Protein AF-Q5F5I7-F1 (afdb_monomer)

Foldseek 3Di:
DVVCVVPPLVVVVVVVVVPPDDPQDDVDPDGCNDPVVVVCVVVVVVVVVVVVVVVVVVVVVVVVVVD

Structure (mmCIF, N/CA/C/O backbone):
data_AF-Q5F5I7-F1
#
_entry.id   AF-Q5F5I7-F1
#
loop_
_atom_site.group_PDB
_atom_site.id
_atom_site.type_symbol
_atom_site.label_atom_id
_atom_site.label_alt_id
_atom_site.la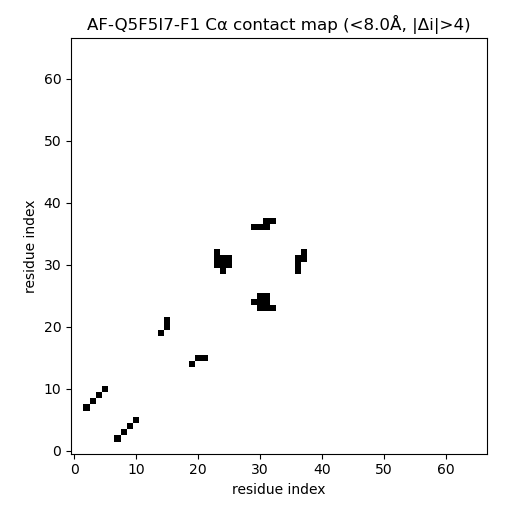bel_comp_id
_atom_site.label_asym_id
_atom_site.label_entity_id
_atom_site.label_seq_id
_atom_site.pdbx_PDB_ins_code
_atom_site.Cartn_x
_atom_site.Cartn_y
_atom_site.Cartn_z
_atom_site.occupancy
_atom_site.B_iso_or_equiv
_atom_site.auth_seq_id
_atom_site.auth_comp_id
_atom_site.auth_asym_id
_atom_site.auth_atom_id
_atom_site.pdbx_PDB_model_num
ATOM 1 N N . MET A 1 1 ? 3.522 -11.029 -3.052 1.00 69.12 1 MET A N 1
ATOM 2 C CA . MET A 1 1 ? 4.363 -9.874 -3.416 1.00 69.12 1 MET A CA 1
ATOM 3 C C . MET A 1 1 ? 5.183 -10.155 -4.664 1.00 69.12 1 MET A C 1
ATOM 5 O O . MET A 1 1 ? 5.172 -9.314 -5.546 1.00 69.12 1 MET A O 1
ATOM 9 N N . ASP A 1 2 ? 5.794 -11.333 -4.804 1.00 74.12 2 ASP A N 1
ATOM 10 C CA . ASP A 1 2 ? 6.673 -11.674 -5.941 1.00 74.12 2 ASP A CA 1
ATOM 11 C C . ASP A 1 2 ? 6.076 -11.358 -7.315 1.00 74.12 2 ASP A C 1
ATOM 13 O O . ASP A 1 2 ? 6.712 -10.688 -8.115 1.00 74.12 2 ASP A O 1
ATOM 17 N N . ASN A 1 3 ? 4.819 -11.741 -7.565 1.00 78.50 3 ASN A N 1
ATOM 18 C CA . ASN A 1 3 ? 4.158 -11.438 -8.838 1.00 78.50 3 ASN A CA 1
ATOM 19 C C . ASN A 1 3 ? 4.109 -9.923 -9.132 1.00 78.50 3 ASN A C 1
ATOM 21 O O . ASN A 1 3 ? 4.424 -9.504 -10.244 1.00 78.50 3 ASN A O 1
ATOM 25 N N . PHE A 1 4 ? 3.777 -9.108 -8.124 1.00 75.00 4 PHE A N 1
ATOM 26 C CA . PHE A 1 4 ? 3.758 -7.649 -8.245 1.00 75.00 4 PHE A CA 1
ATOM 27 C C . PHE A 1 4 ? 5.163 -7.102 -8.524 1.00 75.00 4 PHE A C 1
ATOM 29 O O . PHE A 1 4 ? 5.342 -6.325 -9.459 1.00 75.00 4 PHE A O 1
ATOM 36 N N . TYR A 1 5 ? 6.176 -7.552 -7.779 1.00 74.31 5 TYR A N 1
ATOM 37 C CA . TYR A 1 5 ? 7.548 -7.103 -8.014 1.00 74.31 5 TYR A CA 1
ATOM 38 C C . TYR A 1 5 ? 8.049 -7.480 -9.415 1.00 74.31 5 TYR A C 1
ATOM 40 O O . TYR A 1 5 ? 8.606 -6.638 -10.115 1.00 74.31 5 TYR A O 1
ATOM 48 N N . THR A 1 6 ? 7.807 -8.716 -9.855 1.00 76.88 6 THR A N 1
ATOM 49 C CA . THR A 1 6 ? 8.302 -9.232 -11.137 1.00 76.88 6 THR A CA 1
ATOM 50 C C . THR A 1 6 ? 7.580 -8.647 -12.348 1.00 76.88 6 THR A C 1
ATOM 52 O O . THR A 1 6 ? 8.231 -8.336 -13.337 1.00 76.88 6 THR A O 1
ATOM 55 N N . HIS A 1 7 ? 6.255 -8.494 -12.311 1.00 77.62 7 HIS A N 1
ATOM 56 C CA . HIS A 1 7 ? 5.499 -8.119 -13.515 1.00 77.62 7 HIS A CA 1
ATOM 57 C C . HIS A 1 7 ? 5.079 -6.655 -13.539 1.00 77.62 7 HIS A C 1
ATOM 59 O O . HIS A 1 7 ? 4.949 -6.072 -14.610 1.00 77.62 7 HIS A O 1
ATOM 65 N N . GLU A 1 8 ? 4.852 -6.049 -12.378 1.00 77.38 8 GLU A N 1
ATOM 66 C CA . GLU A 1 8 ? 4.293 -4.705 -12.292 1.00 77.38 8 GLU A CA 1
ATOM 67 C C . GLU A 1 8 ? 5.334 -3.659 -11.904 1.00 77.38 8 GLU A C 1
ATOM 69 O O . GLU A 1 8 ? 5.397 -2.596 -12.524 1.00 77.38 8 GLU A O 1
ATOM 74 N N . TYR A 1 9 ? 6.154 -3.943 -10.892 1.00 76.31 9 TYR A N 1
ATOM 75 C CA . TYR A 1 9 ? 7.208 -3.029 -10.464 1.00 76.31 9 TYR A CA 1
ATOM 76 C C . TYR A 1 9 ? 8.360 -2.997 -11.468 1.00 76.31 9 TYR A C 1
ATOM 78 O O . TYR A 1 9 ? 8.730 -1.912 -11.908 1.00 76.31 9 TYR A O 1
ATOM 86 N N . GLN A 1 10 ? 8.885 -4.155 -11.896 1.00 77.88 10 GLN A N 1
ATOM 87 C CA . GLN A 1 10 ? 10.000 -4.183 -12.852 1.00 77.88 10 GLN A CA 1
ATOM 88 C C . GLN A 1 10 ? 9.670 -3.500 -14.181 1.00 77.88 10 GLN A C 1
ATOM 90 O O . GLN A 1 10 ? 10.511 -2.782 -14.709 1.00 77.88 10 GLN A O 1
ATOM 95 N N . VAL A 1 11 ? 8.450 -3.654 -14.704 1.00 78.81 11 VAL A N 1
ATOM 96 C CA . VAL A 1 11 ? 8.043 -2.980 -15.948 1.00 78.81 11 VAL A CA 1
ATOM 97 C C . VAL A 1 11 ? 8.055 -1.459 -15.777 1.00 78.81 11 VAL A C 1
ATOM 99 O O . VAL A 1 11 ? 8.556 -0.745 -16.645 1.00 78.81 11 VAL A O 1
ATOM 102 N N . ARG A 1 12 ? 7.553 -0.949 -14.645 1.00 77.50 12 ARG A N 1
ATOM 103 C CA . ARG A 1 12 ? 7.583 0.490 -14.337 1.00 77.50 12 ARG A CA 1
ATOM 104 C C . ARG A 1 12 ? 9.010 0.988 -14.115 1.00 77.50 12 ARG A C 1
ATOM 106 O O . ARG A 1 12 ? 9.351 2.050 -14.622 1.00 77.50 12 ARG A O 1
ATOM 113 N N . HIS A 1 13 ? 9.846 0.205 -13.433 1.00 78.44 13 HIS A N 1
ATOM 114 C CA . HIS A 1 13 ? 11.260 0.516 -13.233 1.00 78.44 13 HIS A CA 1
ATOM 115 C C . HIS A 1 13 ? 12.009 0.607 -14.567 1.00 78.44 13 HIS A C 1
ATOM 117 O O . HIS A 1 13 ? 12.672 1.606 -14.819 1.00 78.44 13 HIS A O 1
ATOM 123 N N . GLN A 1 14 ? 11.820 -0.368 -15.462 1.00 80.56 14 GLN A N 1
ATOM 124 C CA . GLN A 1 14 ? 12.421 -0.346 -16.796 1.00 80.56 14 GLN A CA 1
ATOM 125 C C . GLN A 1 14 ? 11.936 0.855 -17.611 1.00 80.56 14 GLN A C 1
ATOM 127 O O . GLN A 1 14 ? 12.731 1.532 -18.241 1.00 80.56 14 GLN A O 1
ATOM 132 N N . THR A 1 15 ? 10.644 1.183 -17.536 1.00 80.50 15 THR A N 1
ATOM 133 C CA . THR A 1 15 ? 10.077 2.347 -18.239 1.00 80.50 15 THR A CA 1
ATOM 134 C C . THR A 1 15 ? 10.707 3.668 -17.769 1.00 80.50 15 THR A C 1
ATOM 136 O O . THR A 1 15 ? 10.879 4.595 -18.558 1.00 80.50 15 THR A O 1
ATOM 139 N N . ILE A 1 16 ? 11.068 3.765 -16.487 1.00 80.69 16 ILE A N 1
ATOM 140 C CA . ILE A 1 16 ? 11.762 4.935 -15.931 1.00 80.69 16 ILE A CA 1
ATOM 141 C C . ILE A 1 16 ? 13.227 4.953 -16.360 1.00 80.69 16 ILE A C 1
ATOM 143 O O . ILE A 1 16 ? 13.731 6.010 -16.733 1.00 80.69 16 ILE A O 1
ATOM 147 N N . GLU A 1 17 ? 13.898 3.799 -16.357 1.00 77.88 17 GLU A N 1
ATOM 148 C CA . GLU A 1 17 ? 15.258 3.666 -16.894 1.00 77.88 17 GLU A CA 1
ATOM 149 C C . GLU A 1 17 ? 15.331 4.023 -18.384 1.00 77.88 17 GLU A C 1
ATOM 151 O O . GLU A 1 17 ? 16.298 4.648 -18.818 1.00 77.88 17 GLU A O 1
ATOM 156 N N . ASP A 1 18 ? 14.281 3.712 -19.148 1.00 83.44 18 ASP A N 1
ATOM 157 C CA . ASP A 1 18 ? 14.142 4.052 -20.568 1.00 83.44 18 ASP A CA 1
ATOM 158 C C . ASP A 1 18 ? 13.919 5.563 -20.802 1.00 83.44 18 ASP A C 1
ATOM 160 O O . ASP A 1 18 ? 13.859 6.023 -21.945 1.00 83.44 18 ASP A O 1
ATOM 164 N N . GLY A 1 19 ? 13.833 6.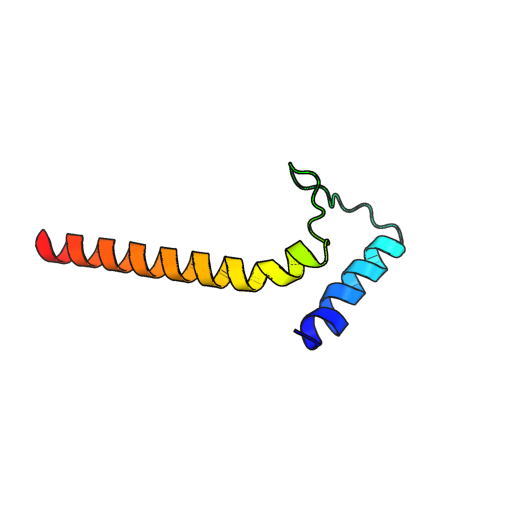358 -19.728 1.00 77.56 19 GLY A N 1
ATOM 165 C CA . GLY A 1 19 ? 13.822 7.818 -19.774 1.00 77.56 19 GLY A CA 1
ATOM 166 C C . GLY A 1 19 ? 12.432 8.446 -19.793 1.00 77.56 19 GLY A C 1
ATOM 167 O O . GLY A 1 19 ? 12.306 9.617 -20.154 1.00 77.56 19 GLY A O 1
ATOM 168 N N 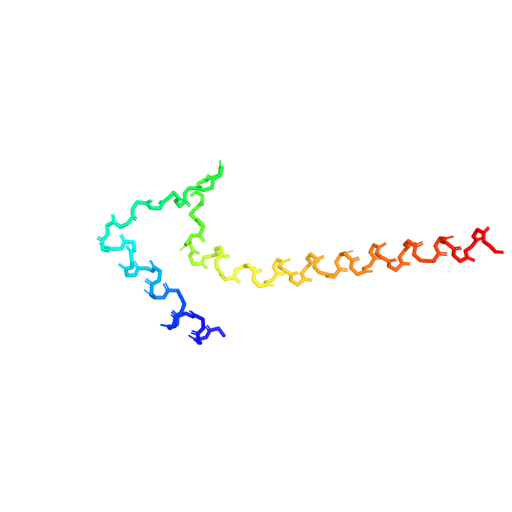. VAL A 1 20 ? 11.380 7.710 -19.414 1.00 76.94 20 VAL A N 1
ATOM 169 C CA . VAL A 1 20 ? 10.065 8.328 -19.214 1.00 76.94 20 VAL A CA 1
ATOM 170 C C . VAL A 1 20 ? 10.131 9.254 -18.003 1.00 76.94 20 VAL A C 1
ATOM 172 O O . VAL A 1 20 ? 10.382 8.826 -16.877 1.00 76.94 20 VAL A O 1
ATOM 175 N N . GLU A 1 21 ? 9.878 10.538 -18.241 1.00 71.25 21 GLU A N 1
ATOM 176 C CA . GLU A 1 21 ? 9.843 11.562 -17.203 1.00 71.25 21 GLU A CA 1
ATOM 177 C C . GLU A 1 21 ? 8.581 11.386 -16.346 1.00 71.25 21 GLU A C 1
ATOM 179 O O . GLU A 1 21 ? 7.509 11.920 -16.633 1.00 71.25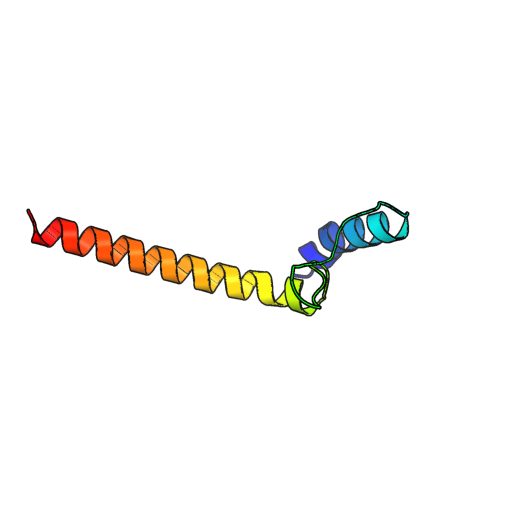 21 GLU A O 1
ATOM 184 N N . LEU A 1 22 ? 8.695 10.572 -15.297 1.00 70.75 22 LEU A N 1
ATOM 185 C CA . LEU A 1 22 ? 7.687 10.458 -14.252 1.00 70.75 22 LEU A CA 1
ATOM 186 C C . LEU A 1 22 ? 8.092 11.336 -13.073 1.00 70.75 22 LEU A C 1
ATOM 188 O O . LEU A 1 22 ? 9.214 11.253 -12.573 1.00 70.75 22 LEU A O 1
ATOM 192 N N . ASN A 1 23 ? 7.157 12.152 -12.587 1.00 73.56 23 ASN A N 1
ATOM 193 C CA . ASN A 1 23 ? 7.345 12.817 -11.308 1.00 73.56 23 ASN A CA 1
ATOM 194 C C . ASN A 1 23 ? 7.187 11.782 -10.187 1.00 73.56 23 ASN A C 1
ATOM 196 O O . ASN A 1 23 ? 6.071 11.417 -9.821 1.00 73.56 23 ASN A O 1
ATOM 200 N N . LEU A 1 24 ? 8.316 11.290 -9.679 1.00 73.88 24 LEU A N 1
ATOM 201 C CA . LEU A 1 24 ? 8.345 10.338 -8.571 1.00 73.88 24 LEU A CA 1
ATOM 202 C C . LEU A 1 24 ? 8.334 11.019 -7.200 1.00 73.88 24 LEU A C 1
ATOM 204 O O . LEU A 1 24 ? 8.215 10.330 -6.186 1.00 73.88 24 LEU A O 1
ATOM 208 N N . GLN A 1 25 ? 8.498 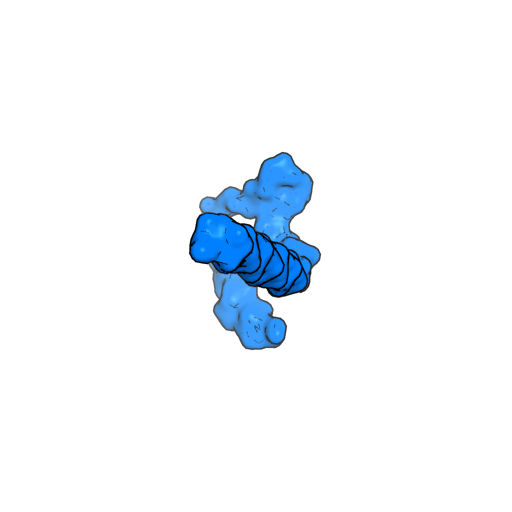12.342 -7.155 1.00 72.62 25 GLN A N 1
ATOM 209 C CA . GLN A 1 25 ? 8.572 13.075 -5.902 1.00 72.62 25 GLN A CA 1
ATOM 210 C C . GLN A 1 25 ? 7.186 13.150 -5.271 1.00 72.62 25 GLN A C 1
ATOM 212 O O . GLN A 1 25 ? 6.214 13.585 -5.891 1.00 72.62 25 GLN A O 1
ATOM 217 N N . THR A 1 26 ? 7.110 12.723 -4.015 1.00 66.81 26 THR A N 1
ATOM 218 C CA . THR A 1 26 ? 6.007 13.109 -3.136 1.00 66.81 26 THR A CA 1
ATOM 219 C C . THR A 1 26 ? 6.309 14.481 -2.528 1.00 66.81 26 THR A C 1
ATOM 221 O O . THR A 1 26 ? 7.403 15.011 -2.701 1.00 66.81 26 THR A O 1
ATOM 224 N N . GLU A 1 27 ? 5.364 15.083 -1.803 1.00 70.62 27 GLU A N 1
ATOM 225 C CA . GLU A 1 27 ? 5.630 16.333 -1.067 1.00 70.62 27 GLU A CA 1
ATOM 226 C C . GLU A 1 27 ? 6.750 16.188 -0.008 1.00 70.62 27 GLU A C 1
ATOM 228 O O . GLU A 1 27 ? 7.246 17.191 0.500 1.00 70.62 27 GLU A O 1
ATOM 233 N N . GLY A 1 28 ? 7.159 14.956 0.327 1.00 66.88 28 GLY A N 1
ATOM 234 C CA . GLY A 1 28 ? 8.304 14.666 1.192 1.00 66.88 28 GLY A CA 1
ATOM 235 C C . GLY A 1 28 ? 9.565 14.242 0.430 1.00 66.88 28 GLY A C 1
ATOM 236 O O . GLY A 1 28 ? 9.608 14.198 -0.793 1.00 66.88 28 GLY A O 1
ATOM 237 N N . GLU A 1 29 ? 10.601 13.839 1.169 1.00 66.44 29 GLU A N 1
ATOM 238 C CA . GLU A 1 29 ? 11.852 13.309 0.590 1.00 66.44 29 GLU A CA 1
ATOM 239 C C . GLU A 1 29 ? 11.702 11.902 -0.026 1.00 66.44 29 GLU A C 1
ATOM 241 O O . GLU A 1 29 ? 12.674 11.300 -0.482 1.00 66.44 29 GLU A O 1
ATOM 246 N N . TYR A 1 30 ? 10.485 11.354 -0.042 1.00 64.25 30 TYR A N 1
ATOM 247 C CA . TYR A 1 30 ? 10.222 9.982 -0.448 1.00 64.25 30 TYR A CA 1
ATOM 248 C C . TYR A 1 30 ? 9.775 9.907 -1.905 1.00 64.25 30 TYR A C 1
ATOM 250 O O . TYR A 1 30 ? 8.900 10.648 -2.362 1.00 64.25 30 TYR A O 1
ATOM 258 N N . SER A 1 31 ? 10.363 8.958 -2.628 1.00 74.81 31 SER A N 1
ATOM 259 C CA . SER A 1 31 ? 9.884 8.552 -3.944 1.00 74.81 31 SER A CA 1
ATOM 260 C C . SER A 1 31 ? 8.665 7.649 -3.788 1.00 74.81 31 SER A C 1
ATOM 262 O O . SER A 1 31 ? 8.693 6.730 -2.970 1.00 74.81 31 SER A O 1
ATOM 264 N N . ILE A 1 32 ? 7.639 7.828 -4.625 1.00 73.25 32 ILE A N 1
ATOM 265 C CA . ILE A 1 32 ? 6.523 6.865 -4.735 1.00 73.25 32 ILE A CA 1
ATOM 266 C C . ILE A 1 32 ? 6.998 5.448 -5.101 1.00 73.25 32 ILE A C 1
ATOM 268 O O . ILE A 1 32 ? 6.264 4.479 -4.931 1.00 73.25 32 ILE A O 1
ATOM 272 N N . MET A 1 33 ? 8.219 5.332 -5.628 1.00 76.44 33 MET A N 1
ATOM 273 C CA . MET A 1 33 ? 8.861 4.076 -5.999 1.00 76.44 33 MET A CA 1
ATOM 274 C C . MET A 1 33 ? 9.968 3.646 -5.040 1.00 76.44 33 MET A C 1
ATOM 276 O O . MET A 1 33 ? 10.735 2.745 -5.375 1.00 76.44 33 MET A O 1
ATOM 280 N N . SER A 1 34 ? 10.082 4.259 -3.860 1.00 76.81 34 SER A N 1
ATOM 281 C CA . SER A 1 34 ? 10.959 3.689 -2.842 1.00 76.81 34 SER A CA 1
ATOM 282 C C . SER A 1 34 ? 10.460 2.292 -2.462 1.00 76.81 34 SER A C 1
ATOM 284 O O . SER A 1 34 ? 9.255 2.028 -2.416 1.00 76.81 34 SER A O 1
ATOM 286 N N . GLU A 1 35 ? 11.398 1.383 -2.205 1.00 75.19 35 GLU A N 1
ATOM 287 C CA . GLU A 1 35 ? 11.072 0.022 -1.776 1.00 75.19 35 GLU A CA 1
ATOM 288 C C . GLU A 1 35 ? 10.184 0.041 -0.525 1.00 75.19 35 GLU A C 1
ATOM 290 O O . GLU A 1 35 ? 9.184 -0.672 -0.477 1.0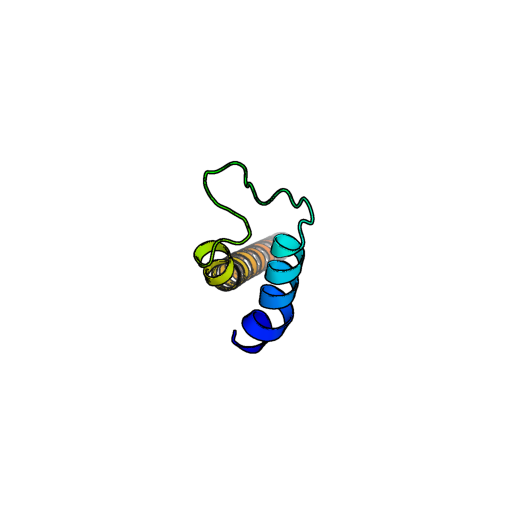0 75.19 35 GLU A O 1
ATOM 295 N N . ASP A 1 36 ? 10.477 0.944 0.416 1.00 79.62 36 ASP A N 1
ATOM 296 C CA . ASP A 1 36 ? 9.683 1.159 1.626 1.00 79.62 36 ASP A CA 1
ATOM 297 C C . ASP A 1 36 ? 8.248 1.605 1.320 1.00 79.62 36 ASP A C 1
ATOM 299 O O . ASP A 1 36 ? 7.310 1.067 1.905 1.00 79.62 36 ASP A O 1
ATOM 303 N N . ALA A 1 37 ? 8.042 2.552 0.395 1.00 80.12 37 ALA A N 1
ATOM 304 C CA . ALA A 1 37 ? 6.697 3.001 0.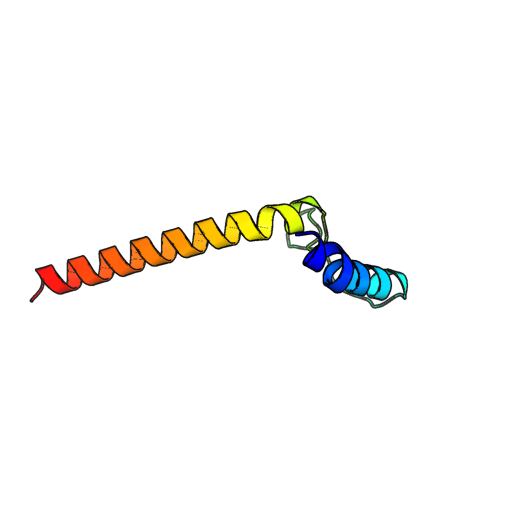030 1.00 80.12 37 ALA A CA 1
ATOM 305 C C . ALA A 1 37 ? 5.872 1.844 -0.549 1.00 80.12 37 ALA A C 1
ATOM 307 O O . ALA A 1 37 ? 4.715 1.643 -0.180 1.00 80.12 37 ALA A O 1
ATOM 308 N N . LEU A 1 38 ? 6.485 1.032 -1.411 1.00 79.94 38 LEU A N 1
ATOM 309 C CA . LEU A 1 38 ? 5.820 -0.115 -2.025 1.00 79.94 38 LEU A CA 1
ATOM 310 C C . LEU A 1 38 ? 5.568 -1.250 -1.034 1.00 79.94 38 LEU A C 1
ATOM 312 O O . LEU A 1 38 ? 4.536 -1.917 -1.115 1.00 79.94 38 LEU A O 1
ATOM 316 N N . TRP A 1 39 ? 6.489 -1.466 -0.098 1.00 79.06 39 TRP A N 1
ATOM 317 C CA . TRP A 1 39 ? 6.344 -2.483 0.934 1.00 79.06 39 TRP A CA 1
ATOM 318 C C . TRP A 1 39 ? 5.273 -2.114 1.963 1.00 79.06 39 TRP A C 1
ATOM 320 O O . TRP A 1 39 ? 4.498 -2.973 2.389 1.00 79.06 39 TRP A O 1
ATOM 330 N N . ASN A 1 40 ? 5.191 -0.834 2.328 1.00 83.44 40 ASN A N 1
ATOM 331 C CA . ASN A 1 40 ? 4.235 -0.335 3.311 1.00 83.44 40 ASN A CA 1
ATOM 332 C C . ASN A 1 40 ? 2.828 -0.153 2.730 1.00 83.44 40 ASN A C 1
ATOM 334 O O . ASN A 1 40 ? 1.854 -0.336 3.462 1.00 83.44 40 ASN A O 1
ATOM 338 N N . ALA A 1 41 ? 2.695 0.115 1.425 1.00 84.19 41 ALA A N 1
ATOM 339 C CA . ALA A 1 41 ? 1.409 0.393 0.783 1.00 84.19 41 ALA A CA 1
ATOM 340 C C . ALA A 1 41 ? 0.317 -0.668 1.051 1.00 84.19 41 ALA A C 1
ATOM 342 O O . ALA A 1 41 ? -0.804 -0.285 1.394 1.00 84.19 41 ALA A O 1
ATOM 343 N N . PRO A 1 42 ? 0.580 -1.992 0.979 1.00 82.12 42 PRO A N 1
ATOM 344 C CA . PRO A 1 42 ? -0.406 -2.987 1.385 1.00 82.12 42 PRO A CA 1
ATOM 345 C C . PRO A 1 42 ? -0.807 -2.848 2.855 1.00 82.12 42 PRO A C 1
ATOM 347 O O . PRO A 1 42 ? -1.991 -2.923 3.165 1.00 82.12 42 PRO A O 1
ATOM 350 N N . GLY A 1 43 ? 0.144 -2.651 3.770 1.00 86.44 43 GLY A N 1
ATOM 351 C CA . GLY A 1 43 ? -0.144 -2.493 5.198 1.00 86.44 43 GLY A CA 1
ATOM 352 C C . GLY A 1 43 ? -1.021 -1.272 5.479 1.00 86.44 43 GLY A C 1
ATOM 353 O O . GLY A 1 43 ? -2.039 -1.384 6.163 1.00 86.44 43 GLY A O 1
ATOM 354 N N . GLU A 1 44 ? -0.676 -0.137 4.874 1.00 87.88 44 GLU A N 1
ATOM 355 C CA . GLU A 1 44 ? -1.441 1.109 4.955 1.00 87.88 44 GLU A CA 1
ATOM 356 C C . GLU A 1 44 ? -2.849 0.947 4.380 1.00 87.88 44 GLU A C 1
ATOM 358 O O . GLU A 1 44 ? -3.829 1.357 5.005 1.00 87.88 44 GLU A O 1
ATOM 363 N N . PHE A 1 45 ? -2.978 0.275 3.232 1.00 87.62 45 PHE A N 1
ATOM 364 C CA . PHE A 1 45 ? -4.278 -0.025 2.640 1.00 87.62 45 PHE A CA 1
ATOM 365 C C . PHE A 1 45 ? -5.162 -0.839 3.592 1.00 87.62 45 PHE A C 1
ATOM 367 O O . PHE A 1 45 ? -6.323 -0.487 3.797 1.00 87.62 45 PHE A O 1
ATOM 374 N N . HIS A 1 46 ? -4.628 -1.895 4.215 1.00 89.88 46 HIS A N 1
ATOM 375 C CA . HIS A 1 46 ? -5.395 -2.697 5.174 1.00 89.88 46 HIS A CA 1
ATOM 376 C C . HIS A 1 46 ? -5.818 -1.872 6.393 1.00 89.88 46 HIS A C 1
ATOM 378 O O . HIS A 1 46 ? -6.958 -1.988 6.846 1.00 89.88 46 HIS A O 1
ATOM 384 N N . GLN A 1 47 ? -4.930 -1.019 6.908 1.00 92.38 47 GLN A N 1
ATOM 385 C CA . GLN A 1 47 ? -5.237 -0.148 8.037 1.00 92.38 47 GLN A CA 1
ATOM 386 C C . GLN A 1 47 ? -6.354 0.846 7.696 1.00 92.38 47 GLN A C 1
ATOM 388 O O . GLN A 1 47 ? -7.308 0.981 8.463 1.00 92.38 47 GLN A O 1
ATOM 393 N N . LEU A 1 48 ? -6.273 1.508 6.539 1.00 95.19 48 LEU A N 1
ATOM 394 C CA . LEU A 1 48 ? -7.302 2.440 6.078 1.00 95.19 48 LEU A CA 1
ATOM 395 C C . LEU A 1 48 ? -8.632 1.727 5.832 1.00 95.19 48 LEU A C 1
ATOM 397 O O . LEU A 1 48 ? -9.668 2.193 6.298 1.00 95.19 48 LEU A O 1
ATOM 401 N N . ALA A 1 49 ? -8.613 0.575 5.158 1.00 94.44 49 ALA A N 1
ATOM 402 C CA . ALA A 1 49 ? -9.811 -0.224 4.917 1.00 94.44 49 ALA A CA 1
ATOM 403 C C . ALA A 1 49 ? -10.495 -0.627 6.232 1.00 94.44 49 ALA A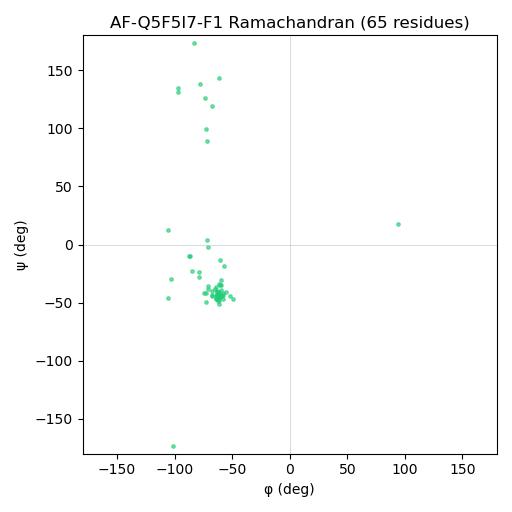 C 1
ATOM 405 O O . ALA A 1 49 ? -11.717 -0.527 6.351 1.00 94.44 49 ALA A O 1
ATOM 406 N N . TRP A 1 50 ? -9.714 -1.020 7.242 1.00 94.88 50 TRP A N 1
ATOM 407 C CA . TRP A 1 50 ? -10.237 -1.330 8.569 1.00 94.88 50 TRP A CA 1
ATOM 408 C C . TRP A 1 50 ? -10.854 -0.106 9.256 1.00 94.88 50 TRP A C 1
ATOM 410 O O . TRP A 1 50 ? -11.960 -0.191 9.787 1.00 94.88 50 TRP A O 1
ATOM 420 N N . LEU A 1 51 ? -10.189 1.050 9.204 1.00 96.31 51 LEU A N 1
ATOM 421 C CA . LEU A 1 51 ? -10.723 2.297 9.760 1.00 96.31 51 LEU A CA 1
ATOM 422 C C . LEU A 1 51 ? -12.039 2.706 9.088 1.00 96.31 51 LEU A C 1
ATOM 424 O O . LEU A 1 51 ? -12.991 3.069 9.781 1.00 96.31 51 LEU A O 1
ATOM 428 N N . TYR A 1 52 ? -12.122 2.600 7.760 1.00 95.81 52 TYR A N 1
ATOM 429 C CA . TYR A 1 52 ? -13.355 2.867 7.022 1.00 95.81 52 TYR A CA 1
ATOM 430 C C . TYR A 1 52 ? -14.471 1.893 7.391 1.00 95.81 52 TYR A C 1
ATOM 432 O O . TYR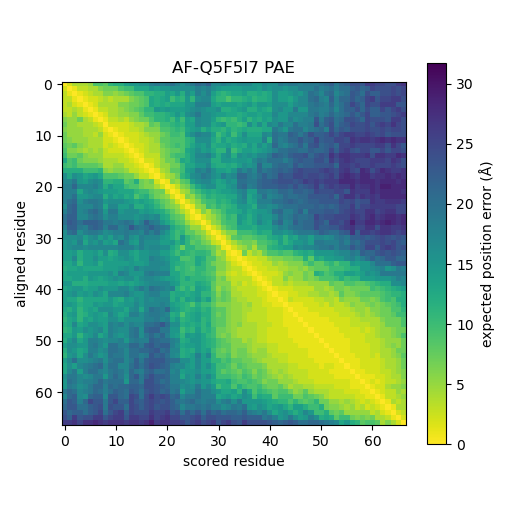 A 1 52 ? -15.618 2.318 7.544 1.00 95.81 52 TYR A O 1
ATOM 440 N N . LEU A 1 53 ? -14.153 0.609 7.580 1.00 96.12 53 LEU A N 1
ATOM 441 C CA . LEU A 1 53 ? -15.125 -0.381 8.033 1.00 96.12 53 LEU A CA 1
ATOM 442 C C . LEU A 1 53 ? -15.671 -0.017 9.418 1.00 96.12 53 LEU A C 1
ATOM 444 O O . LEU A 1 53 ? -16.885 0.079 9.583 1.00 96.12 53 LEU A O 1
ATOM 448 N N . CYS A 1 54 ? -14.795 0.260 10.386 1.00 95.25 54 CYS A N 1
ATOM 449 C CA . CYS A 1 54 ? -15.193 0.668 11.734 1.00 95.25 54 CYS A CA 1
ATOM 450 C C . CYS A 1 54 ? -16.035 1.951 11.727 1.00 95.25 54 CYS A C 1
ATOM 452 O O . CYS A 1 54 ? -17.065 2.012 12.389 1.00 95.25 54 CYS A O 1
ATOM 454 N N . SER A 1 55 ? -15.641 2.958 10.944 1.00 94.94 55 SER A N 1
ATOM 455 C CA . SER A 1 55 ? -16.395 4.211 10.808 1.00 94.94 55 SER A CA 1
ATOM 456 C C . SER A 1 55 ? -17.776 4.005 10.174 1.00 94.94 55 SER A C 1
ATOM 458 O O . SER A 1 55 ? -18.752 4.649 10.570 1.00 94.94 55 SER A O 1
ATOM 460 N N . SER A 1 56 ? -17.879 3.084 9.214 1.00 94.19 56 SER A N 1
ATOM 461 C CA . SER A 1 56 ? -19.152 2.727 8.585 1.00 94.19 56 SER A CA 1
ATOM 462 C C . SER A 1 56 ? -20.079 2.020 9.574 1.00 94.19 56 SER A C 1
ATOM 464 O O . SER A 1 56 ? -21.257 2.361 9.645 1.00 94.19 56 SER A O 1
ATOM 466 N N . VAL A 1 57 ? -19.549 1.088 10.374 1.00 93.69 57 VAL A N 1
ATOM 467 C CA . VAL A 1 57 ? -20.303 0.398 11.435 1.00 93.69 57 VAL A CA 1
ATOM 468 C C . VAL A 1 57 ? -20.792 1.387 12.492 1.00 93.69 57 VAL A C 1
ATOM 470 O O . VAL A 1 57 ? -21.982 1.412 12.776 1.00 93.69 57 VAL A O 1
ATOM 473 N N . ASP A 1 58 ? -19.926 2.271 12.989 1.00 93.62 58 ASP A N 1
ATOM 474 C CA . ASP A 1 58 ? -20.303 3.302 13.970 1.00 93.62 58 ASP A CA 1
ATOM 475 C C . ASP A 1 58 ? -21.400 4.243 13.438 1.00 93.62 58 ASP A C 1
ATOM 477 O O . ASP A 1 58 ? -22.301 4.681 14.152 1.00 93.62 58 ASP A O 1
ATOM 481 N N . THR A 1 59 ? -21.377 4.532 12.137 1.00 93.56 59 THR A N 1
ATOM 482 C CA . THR A 1 59 ? -22.441 5.307 11.494 1.00 93.56 59 THR A CA 1
ATOM 483 C C . THR A 1 59 ? -23.762 4.538 11.466 1.00 93.56 59 THR A C 1
ATOM 485 O O . THR A 1 59 ? -24.794 5.112 11.809 1.00 93.56 59 THR A O 1
ATOM 488 N N . LEU A 1 60 ? -23.746 3.250 11.117 1.00 93.12 60 LEU A N 1
ATOM 489 C CA . LEU A 1 60 ? -24.944 2.400 11.116 1.00 93.12 60 LEU A CA 1
ATOM 490 C C . LEU A 1 60 ? -25.528 2.198 12.524 1.00 93.12 60 LEU A C 1
ATOM 492 O O . LEU A 1 60 ? -26.751 2.227 12.686 1.00 93.12 60 LEU A O 1
ATOM 496 N N . ASP A 1 61 ? -24.678 2.049 13.539 1.00 91.44 61 ASP A N 1
ATOM 497 C CA . ASP A 1 61 ? -25.107 1.910 14.933 1.00 91.44 61 ASP A CA 1
ATOM 498 C C . ASP A 1 61 ? -25.831 3.173 15.418 1.00 91.44 61 ASP A C 1
ATOM 500 O O . ASP A 1 61 ? -26.913 3.077 16.000 1.00 91.44 61 ASP A O 1
ATOM 504 N N . ARG A 1 62 ? -25.307 4.366 15.099 1.00 87.44 62 ARG A N 1
ATOM 505 C CA . ARG A 1 62 ? -25.980 5.644 15.402 1.00 87.44 62 ARG A CA 1
ATOM 506 C C . ARG A 1 62 ? -27.333 5.765 14.702 1.00 87.44 62 ARG A C 1
ATOM 508 O O . ARG A 1 62 ? -28.319 6.110 15.347 1.00 87.44 62 ARG A O 1
ATOM 515 N N . TYR A 1 63 ? -27.414 5.396 13.422 1.00 86.81 63 TYR A N 1
ATOM 516 C CA . TYR A 1 63 ? -28.687 5.375 12.687 1.00 86.81 63 TYR A CA 1
ATOM 517 C C . TYR A 1 63 ? -29.728 4.431 13.305 1.00 86.81 63 TYR A C 1
ATOM 519 O O . TYR A 1 63 ? -30.927 4.690 13.202 1.00 86.81 63 TYR A O 1
ATOM 527 N N . THR A 1 64 ? -29.285 3.348 13.945 1.00 82.94 64 THR A N 1
ATOM 528 C CA . THR A 1 64 ? -30.170 2.375 14.605 1.00 82.94 64 THR A CA 1
ATOM 529 C C . THR A 1 64 ? -30.665 2.872 15.967 1.00 82.94 64 THR A C 1
ATOM 531 O O . THR A 1 64 ? -31.705 2.426 16.431 1.00 82.94 64 THR A O 1
ATOM 534 N N . GLN A 1 65 ? -29.950 3.796 16.616 1.00 78.88 65 GLN A N 1
ATOM 535 C CA . GLN A 1 65 ? -30.353 4.378 17.904 1.00 78.88 65 GLN A CA 1
ATOM 536 C C . GLN A 1 65 ? -31.312 5.568 17.761 1.00 78.88 65 GLN A C 1
ATOM 538 O O . GLN A 1 65 ? -32.032 5.888 18.704 1.00 78.88 65 GLN A O 1
ATOM 543 N N . GLU A 1 66 ? -31.307 6.236 16.607 1.00 74.56 66 GLU A N 1
ATOM 544 C CA . GLU A 1 66 ? -32.158 7.401 16.333 1.00 74.56 66 GLU A CA 1
ATOM 545 C C . GLU A 1 66 ? -33.550 7.039 15.773 1.00 74.56 66 GLU A C 1
ATOM 547 O O . GLU A 1 66 ? -34.413 7.917 15.705 1.00 74.56 66 GLU A O 1
ATOM 552 N N . ASN A 1 67 ? -33.787 5.772 15.404 1.00 61.03 67 ASN A N 1
ATOM 553 C CA . ASN A 1 67 ? -35.068 5.256 14.890 1.00 61.03 67 ASN A CA 1
ATOM 554 C C . ASN A 1 67 ? -35.691 4.225 15.836 1.00 61.03 67 ASN A C 1
ATOM 556 O O . ASN A 1 67 ? -36.937 4.233 15.959 1.00 61.03 67 ASN A O 1
#

Mean predicted aligned error: 13.33 Å

InterPro domains:
  IPR025384 Protein of unknown function DUF4298 [PF14131] (1-53)

pLDDT: mean 81.04, std 8.98, range [61.03, 96.31]

Sequence (67 aa):
MDNFYTHEYQVRHQTIEDGVELNLQTEGEYSIMSEDALWNAPGEFHQLAWLYLCSSVDTLDRYTQEN

Secondary structure (DSSP, 8-state):
-HHIIIIIIHHHHHHHHTT-----B-SSS-BTT-HHHHHHHHHHHHHHHHHHHHHHHHHHHHHHH--

Radius of gyration: 18.67 Å; Cα contacts (8 Å, |Δi|>4): 20; chains: 1; bounding box: 50×28×38 Å

Organism: Neisseria gonorrhoeae (strain ATCC 700825 / FA 1090) (NCBI:txid242231)

Solvent-accessible surface area (backbone atoms only — not comparable to full-atom values): 3986 Å² total; per-residue (Å²): 109,65,68,49,50,65,63,51,46,45,52,52,51,50,47,44,73,76,62,54,89,68,88,44,70,46,102,58,98,47,42,71,78,34,68,65,50,60,65,42,44,62,59,53,50,53,52,51,52,49,51,53,50,53,53,50,50,55,51,52,53,52,58,62,73,79,108